Protein AF-A0A7S2IGH1-F1 (afdb_monomer)

Organism: NCBI:txid1333877

Radius of gyration: 16.11 Å; Cα contacts (8 Å, |Δi|>4): 132; chains: 1; bounding box: 48×32×42 Å

pLDDT: mean 89.03, std 9.28, range [40.59, 96.25]

Sequence (112 aa):
MESSFMEAFRYSLQVYPLREDTHFSGFDSDRAFLCWVYYETRDEQAVARAWNSVGVDLTLGEREVVDPDTSIVNEQSLIRNSAQACFLNVHQWEVVKQGHREKEYKDGPLWP

Mean predicted aligned error: 5.38 Å

Foldseek 3Di:
DPCPLCQVLVKAKEKAWADCPAPQHHPDPRTDIDMDIGHDPVSVVSVQVSQVVVVDRCVPDDDDDDDCPDPDPVVVCCVPDPGHYYHYDPDHDHDADPPGDDDDDCPDPPHD

Structure (mmCIF, N/CA/C/O backbone):
data_AF-A0A7S2IGH1-F1
#
_entry.id   AF-A0A7S2IGH1-F1
#
loop_
_atom_site.group_PDB
_atom_site.id
_atom_site.type_symbol
_atom_site.label_atom_id
_atom_site.label_alt_id
_atom_site.label_comp_id
_atom_site.label_asym_id
_atom_site.label_entity_id
_atom_site.label_seq_id
_atom_site.pdbx_PDB_ins_code
_atom_site.Cartn_x
_atom_site.Cartn_y
_atom_site.Cartn_z
_atom_site.occupancy
_atom_site.B_iso_or_equiv
_atom_site.auth_seq_id
_atom_site.auth_comp_id
_atom_site.auth_asym_id
_atom_site.auth_atom_id
_atom_site.pdbx_PDB_model_num
ATOM 1 N N . MET A 1 1 ? -26.108 -1.737 3.215 1.00 40.59 1 MET A N 1
ATOM 2 C CA . MET A 1 1 ? -24.955 -1.030 2.632 1.00 40.59 1 MET A CA 1
ATOM 3 C C . MET A 1 1 ? -23.762 -1.651 3.318 1.00 40.59 1 MET A C 1
ATOM 5 O O . MET A 1 1 ? -23.615 -1.435 4.513 1.00 40.59 1 MET A O 1
ATOM 9 N N . GLU A 1 2 ? -23.085 -2.591 2.656 1.00 41.72 2 GLU A N 1
ATOM 10 C CA . GLU A 1 2 ? -21.869 -3.181 3.220 1.00 41.72 2 GLU A CA 1
ATOM 11 C C . GLU A 1 2 ? -20.902 -2.026 3.469 1.00 41.72 2 GLU A C 1
ATOM 13 O O . GLU A 1 2 ? -20.563 -1.308 2.530 1.00 41.72 2 GLU A O 1
ATOM 18 N N . SER A 1 3 ? -20.542 -1.781 4.729 1.00 51.31 3 SER A N 1
ATOM 19 C CA . SER A 1 3 ? -19.393 -0.930 5.032 1.00 51.31 3 SER A CA 1
ATOM 20 C C . SER A 1 3 ? -18.224 -1.496 4.240 1.00 51.31 3 SER A C 1
ATOM 22 O O . SER A 1 3 ? -17.975 -2.705 4.344 1.00 51.31 3 SER A O 1
ATOM 24 N N . SER A 1 4 ? -17.556 -0.677 3.425 1.00 81.62 4 SER A N 1
ATOM 25 C CA . SER A 1 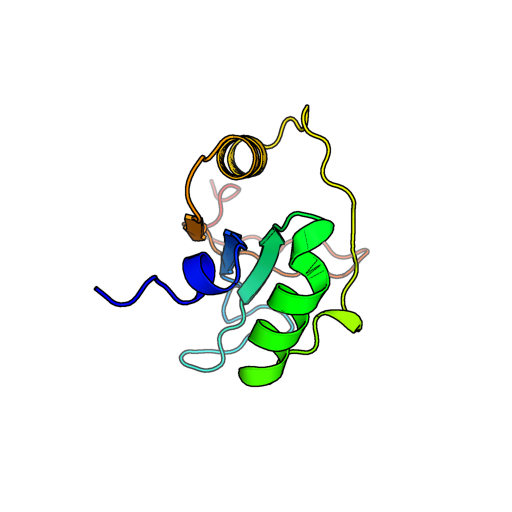4 ? -16.414 -1.157 2.643 1.00 81.62 4 SER A CA 1
ATOM 26 C C . SER A 1 4 ? -15.433 -1.862 3.593 1.00 81.62 4 SER A C 1
ATOM 28 O O . SER A 1 4 ? -15.304 -1.463 4.749 1.00 81.62 4 SER A O 1
ATOM 30 N N . PHE A 1 5 ? -14.792 -2.959 3.176 1.00 89.62 5 PHE A N 1
ATOM 31 C CA . PHE A 1 5 ? -13.924 -3.768 4.055 1.00 89.62 5 PHE A CA 1
ATOM 32 C C . PHE A 1 5 ? -12.941 -2.897 4.874 1.00 89.62 5 PHE A C 1
ATOM 34 O O . PHE A 1 5 ? -12.735 -3.125 6.063 1.00 89.62 5 PHE A O 1
ATOM 41 N N . MET A 1 6 ? -12.436 -1.813 4.277 1.00 92.50 6 MET A N 1
ATOM 42 C CA . MET A 1 6 ? -11.612 -0.802 4.947 1.00 92.50 6 MET A CA 1
ATOM 43 C C . MET A 1 6 ? -12.332 -0.032 6.064 1.00 92.50 6 MET A C 1
ATOM 45 O O . MET A 1 6 ? -11.747 0.182 7.120 1.00 92.50 6 MET A O 1
ATOM 49 N N . GLU A 1 7 ? -13.589 0.373 5.873 1.00 92.56 7 GLU A N 1
ATOM 50 C CA . GLU A 1 7 ? -14.404 1.022 6.911 1.00 92.56 7 GLU A CA 1
ATOM 51 C C . GLU A 1 7 ? -14.648 0.095 8.101 1.00 92.56 7 GLU A C 1
ATOM 53 O O . GLU A 1 7 ? -14.548 0.534 9.247 1.00 92.56 7 GLU A O 1
ATOM 58 N N . ALA A 1 8 ? -14.915 -1.189 7.841 1.00 92.44 8 ALA A N 1
ATOM 59 C CA . ALA A 1 8 ? -15.162 -2.176 8.891 1.00 92.44 8 ALA A CA 1
ATOM 60 C C . ALA A 1 8 ? -13.937 -2.377 9.800 1.00 92.44 8 ALA A C 1
ATOM 62 O O . ALA A 1 8 ? -14.083 -2.559 11.010 1.00 92.44 8 ALA A O 1
ATOM 63 N N . PHE A 1 9 ? -12.734 -2.311 9.223 1.00 94.62 9 PHE A N 1
ATOM 64 C CA . PHE A 1 9 ? -11.469 -2.516 9.935 1.00 94.62 9 PHE A CA 1
ATOM 65 C C . PHE A 1 9 ? -10.672 -1.229 10.187 1.00 94.62 9 PHE A C 1
ATOM 67 O O . PHE A 1 9 ? -9.584 -1.296 10.748 1.00 94.62 9 PHE A O 1
ATOM 74 N N . ARG A 1 10 ? -11.231 -0.066 9.832 1.00 94.56 10 ARG A N 1
ATOM 75 C CA . ARG A 1 10 ? -10.732 1.282 10.149 1.00 94.56 10 ARG A CA 1
ATOM 76 C C . ARG A 1 10 ? -9.285 1.540 9.723 1.00 94.56 10 ARG A C 1
ATOM 78 O O . ARG A 1 10 ? -8.493 2.093 10.481 1.00 94.56 10 ARG A O 1
ATOM 85 N N . TYR A 1 11 ? -8.965 1.191 8.483 1.00 94.88 11 TYR A N 1
ATOM 86 C CA . TYR A 1 11 ? -7.686 1.536 7.859 1.00 94.88 11 TYR A CA 1
ATOM 87 C C . TYR A 1 11 ? -7.898 2.222 6.512 1.00 94.88 11 TYR A C 1
ATOM 89 O O . TYR A 1 11 ? -8.977 2.132 5.934 1.00 94.88 11 TYR A O 1
ATOM 97 N N . SER A 1 12 ? -6.873 2.913 6.032 1.00 94.69 12 SER A N 1
ATOM 98 C CA . SER A 1 12 ? -6.805 3.521 4.704 1.00 94.69 12 SER A CA 1
ATOM 99 C C . SER A 1 12 ? -5.602 2.965 3.943 1.00 94.69 12 SER A C 1
ATOM 101 O O . SER A 1 12 ? -4.693 2.376 4.532 1.00 94.69 12 SER A O 1
ATOM 103 N N . LEU A 1 13 ? -5.600 3.128 2.624 1.00 93.81 13 LEU A N 1
ATOM 104 C CA . LEU A 1 13 ? -4.594 2.564 1.734 1.00 93.81 13 LEU A CA 1
ATOM 105 C C . LEU A 1 13 ? -3.986 3.613 0.819 1.00 93.81 13 LEU A C 1
ATOM 107 O O . LEU A 1 13 ? -4.698 4.427 0.232 1.00 93.81 13 LEU A O 1
ATOM 111 N N . GLN A 1 14 ? -2.681 3.492 0.602 1.00 93.00 14 GLN A N 1
ATOM 112 C CA . GLN A 1 14 ? -2.016 4.083 -0.548 1.00 93.00 14 GLN A CA 1
ATOM 113 C C . GLN A 1 14 ? -1.362 2.981 -1.373 1.00 93.00 14 GLN A C 1
ATOM 115 O O . GLN A 1 14 ? -0.560 2.201 -0.866 1.00 93.00 14 GLN A O 1
ATOM 120 N N . VAL A 1 15 ? -1.731 2.903 -2.647 1.00 93.69 15 VAL A N 1
ATOM 121 C CA . VAL A 1 15 ? -1.358 1.810 -3.544 1.00 93.69 15 VAL A CA 1
ATOM 122 C C . VAL A 1 15 ? -0.521 2.363 -4.685 1.00 93.69 15 VAL A C 1
ATOM 124 O O . VAL A 1 15 ? -0.934 3.280 -5.392 1.00 93.69 15 VAL A O 1
ATOM 127 N N . TYR A 1 16 ? 0.651 1.776 -4.880 1.00 93.69 16 TYR A N 1
ATOM 128 C CA . TYR A 1 16 ? 1.620 2.139 -5.900 1.00 93.69 16 TYR A CA 1
ATOM 129 C C . TYR A 1 16 ? 1.773 0.963 -6.864 1.00 93.69 16 TYR A C 1
ATOM 131 O O . TYR A 1 16 ? 2.434 -0.026 -6.529 1.00 93.69 16 TYR A O 1
ATOM 139 N N . PRO A 1 17 ? 1.156 1.030 -8.055 1.00 94.69 17 PRO A N 1
ATOM 140 C CA . PRO A 1 17 ? 1.330 -0.001 -9.063 1.00 94.69 17 PRO A CA 1
ATOM 141 C C . PRO A 1 17 ? 2.800 -0.107 -9.456 1.00 94.69 17 PRO A C 1
ATOM 143 O O . PRO A 1 17 ? 3.410 0.886 -9.857 1.00 94.69 17 PRO A O 1
ATOM 146 N N . LEU A 1 18 ? 3.374 -1.304 -9.378 1.00 95.62 18 LEU A N 1
ATOM 147 C CA . LEU A 1 18 ? 4.712 -1.531 -9.910 1.00 95.62 18 LEU A CA 1
ATOM 148 C C . LEU A 1 18 ? 4.624 -1.729 -11.421 1.00 95.62 18 LEU A C 1
ATOM 150 O O . LEU A 1 18 ? 3.581 -2.133 -11.945 1.00 95.62 18 LEU A O 1
ATOM 154 N N . ARG A 1 19 ? 5.691 -1.406 -12.148 1.00 93.44 19 ARG A N 1
ATOM 155 C CA . ARG A 1 19 ? 5.791 -1.790 -13.560 1.00 93.44 19 ARG A CA 1
ATOM 156 C C . ARG A 1 19 ? 5.836 -3.314 -13.675 1.00 93.44 19 ARG A C 1
ATOM 158 O O . ARG A 1 19 ? 6.331 -3.989 -12.779 1.00 93.44 19 ARG A O 1
ATOM 165 N N . GLU A 1 20 ? 5.329 -3.870 -14.764 1.00 94.19 20 GLU A N 1
ATOM 166 C CA . GLU A 1 20 ? 5.332 -5.328 -14.984 1.00 94.19 20 GLU A CA 1
ATOM 167 C C . GLU A 1 20 ? 6.751 -5.887 -15.172 1.00 94.19 20 GLU A C 1
ATOM 169 O O . GLU A 1 20 ? 7.040 -7.020 -14.808 1.00 94.19 20 GLU A O 1
ATOM 174 N N . ASP A 1 21 ? 7.663 -5.062 -15.693 1.00 91.19 21 ASP A N 1
ATOM 175 C CA . ASP A 1 21 ? 9.053 -5.406 -16.006 1.00 91.19 21 ASP A CA 1
ATOM 176 C C . 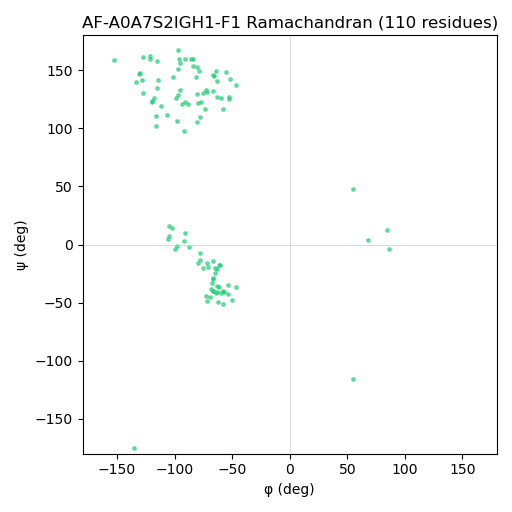ASP A 1 21 ? 10.043 -5.138 -14.855 1.00 91.19 21 ASP A C 1
ATOM 178 O O . ASP A 1 21 ? 11.266 -5.192 -15.051 1.00 91.19 21 ASP A O 1
ATOM 182 N N . THR A 1 22 ? 9.542 -4.831 -13.654 1.00 92.12 22 THR A N 1
ATOM 183 C CA . THR A 1 22 ? 10.378 -4.577 -12.476 1.00 92.12 22 THR A CA 1
ATOM 184 C C . THR A 1 22 ? 10.533 -5.802 -11.581 1.00 92.12 22 THR A C 1
ATOM 186 O O . THR A 1 22 ? 9.847 -6.813 -11.714 1.00 92.12 22 THR A O 1
ATOM 189 N N . HIS A 1 23 ? 11.479 -5.731 -10.648 1.00 88.56 23 HIS A N 1
ATOM 190 C CA . HIS A 1 23 ? 11.710 -6.816 -9.705 1.00 88.56 23 HIS A CA 1
ATOM 191 C C . HIS A 1 23 ? 10.476 -7.040 -8.816 1.00 88.56 23 HIS A C 1
ATOM 193 O O . HIS A 1 23 ? 9.854 -6.076 -8.380 1.00 88.56 23 HIS A O 1
ATOM 199 N N . PHE A 1 24 ? 10.157 -8.307 -8.532 1.00 88.94 24 PHE A N 1
ATOM 200 C CA . PHE A 1 24 ? 8.975 -8.741 -7.766 1.00 88.94 24 PHE A CA 1
ATOM 201 C C . PHE A 1 24 ? 7.616 -8.516 -8.440 1.00 88.94 24 PHE A C 1
ATOM 203 O O . PHE A 1 24 ? 6.599 -8.814 -7.825 1.00 88.94 24 PHE A O 1
ATOM 210 N N . SER A 1 25 ? 7.595 -8.035 -9.682 1.00 94.94 25 SER A N 1
ATOM 211 C CA . SER A 1 25 ? 6.384 -7.855 -10.479 1.00 94.94 25 SER A CA 1
ATOM 212 C C . SER A 1 25 ? 6.411 -8.776 -11.700 1.00 94.94 25 SER A C 1
ATOM 214 O O . SER A 1 25 ? 7.478 -9.234 -12.118 1.00 94.94 25 SER A O 1
ATOM 216 N N . GLY A 1 26 ? 5.237 -9.065 -12.249 1.00 94.56 26 GLY A N 1
ATOM 217 C CA . GLY A 1 26 ? 5.054 -9.810 -13.487 1.00 94.56 26 GLY A CA 1
ATOM 218 C C . GLY A 1 26 ? 4.021 -9.151 -14.396 1.00 94.56 26 GLY A C 1
ATOM 219 O O . GLY A 1 26 ? 3.520 -8.062 -14.113 1.00 94.56 26 GLY A O 1
ATOM 220 N N . PHE A 1 27 ? 3.719 -9.820 -15.504 1.00 94.06 27 PHE A N 1
ATOM 221 C CA . PHE A 1 27 ? 2.730 -9.364 -16.478 1.00 94.06 27 PHE A CA 1
ATOM 222 C C . PHE A 1 27 ? 1.313 -9.764 -16.063 1.00 94.06 27 PHE A C 1
ATOM 224 O O . PHE A 1 27 ? 1.119 -10.772 -15.379 1.00 94.06 27 PHE A O 1
ATOM 231 N N . ASP A 1 28 ? 0.323 -8.994 -16.514 1.00 91.94 28 ASP A N 1
ATOM 232 C CA . ASP A 1 28 ? -1.097 -9.298 -16.338 1.00 91.94 28 ASP A CA 1
ATOM 233 C C . ASP A 1 28 ? -1.474 -9.516 -14.856 1.00 91.94 28 ASP A C 1
ATOM 235 O O . ASP A 1 28 ? -1.394 -8.597 -14.037 1.00 91.94 28 ASP A O 1
ATOM 239 N N . SER A 1 29 ? -1.899 -10.731 -14.492 1.00 92.12 29 SER A N 1
ATOM 240 C CA . SER A 1 29 ? -2.328 -11.087 -13.135 1.00 92.12 29 SER A CA 1
ATOM 241 C C . SER A 1 29 ? -1.189 -11.172 -12.124 1.00 92.12 29 SER A C 1
ATOM 243 O O . SER A 1 29 ? -1.457 -11.163 -10.925 1.00 92.12 29 SER A O 1
ATOM 245 N N . ASP A 1 30 ? 0.058 -11.245 -12.590 1.00 93.69 30 ASP A N 1
ATOM 246 C CA . ASP A 1 30 ? 1.242 -11.363 -11.732 1.00 93.69 30 ASP A CA 1
ATOM 247 C C . ASP A 1 30 ? 1.838 -9.994 -11.380 1.00 93.69 30 ASP A C 1
ATOM 249 O O . ASP A 1 30 ? 2.873 -9.893 -10.715 1.00 93.69 30 ASP A O 1
ATOM 253 N N . ARG A 1 31 ? 1.194 -8.913 -11.828 1.00 94.88 31 ARG A N 1
ATOM 254 C CA . ARG A 1 31 ? 1.624 -7.553 -11.543 1.00 94.88 31 ARG A CA 1
ATOM 255 C C . ARG A 1 31 ? 1.554 -7.256 -10.049 1.00 94.88 31 ARG A C 1
ATOM 257 O O . ARG A 1 31 ? 0.507 -7.384 -9.415 1.00 94.88 31 ARG A O 1
ATOM 264 N N . ALA A 1 32 ? 2.667 -6.779 -9.504 1.00 94.62 32 ALA A N 1
ATOM 265 C CA . ALA A 1 32 ? 2.768 -6.439 -8.096 1.00 94.62 32 ALA A CA 1
ATOM 266 C C . ALA A 1 32 ? 2.405 -4.975 -7.809 1.00 94.62 32 ALA A C 1
ATOM 268 O O . ALA A 1 32 ? 2.456 -4.088 -8.667 1.00 94.62 32 ALA A O 1
ATOM 269 N N . PHE A 1 33 ? 2.064 -4.727 -6.548 1.00 93.94 33 PHE A N 1
ATOM 270 C CA . PHE A 1 33 ? 1.725 -3.416 -6.012 1.00 93.94 33 PHE A CA 1
ATOM 271 C C . PHE A 1 33 ? 2.474 -3.218 -4.698 1.00 93.94 33 PHE A C 1
ATOM 273 O O . PHE A 1 33 ? 2.555 -4.138 -3.884 1.00 93.94 33 PHE A O 1
ATOM 280 N N . LEU A 1 34 ? 2.990 -2.012 -4.476 1.00 92.62 34 LEU A N 1
ATOM 281 C CA . LEU A 1 34 ? 3.442 -1.588 -3.157 1.00 92.62 34 LEU A CA 1
ATOM 282 C C . LEU A 1 34 ? 2.264 -0.916 -2.443 1.00 92.62 34 LEU A C 1
ATOM 284 O O . LEU A 1 34 ? 1.696 0.051 -2.951 1.00 92.62 34 LEU A O 1
ATOM 288 N N . CYS A 1 35 ? 1.895 -1.432 -1.275 1.00 91.88 35 CYS A N 1
ATOM 289 C CA . CYS A 1 35 ? 0.747 -0.958 -0.508 1.00 91.88 35 CYS A CA 1
ATOM 290 C C . CYS A 1 35 ? 1.197 -0.449 0.859 1.00 91.88 35 CYS A C 1
ATOM 292 O O . CYS A 1 35 ? 1.767 -1.205 1.642 1.00 91.88 35 CYS A O 1
ATOM 294 N N . TRP A 1 36 ? 0.867 0.802 1.160 1.00 92.56 36 TRP A N 1
ATOM 295 C CA . TRP A 1 36 ? 0.977 1.373 2.497 1.00 92.56 36 TRP A CA 1
ATOM 296 C C . TRP A 1 36 ? -0.378 1.306 3.191 1.00 92.56 36 TRP A C 1
ATOM 298 O O . TRP A 1 36 ? -1.393 1.728 2.628 1.00 92.56 36 TRP A O 1
ATOM 308 N N . VAL A 1 37 ? -0.389 0.760 4.407 1.00 94.50 37 VAL A N 1
ATOM 309 C CA . VAL A 1 37 ? -1.593 0.591 5.226 1.00 94.50 37 VAL A CA 1
ATOM 310 C C . VAL A 1 37 ? -1.551 1.606 6.359 1.00 94.50 37 VAL A C 1
ATOM 312 O O . VAL A 1 37 ? -0.737 1.490 7.269 1.00 94.50 37 VAL A O 1
ATOM 315 N N . TYR A 1 38 ? -2.449 2.585 6.312 1.00 94.19 38 TYR A N 1
ATOM 316 C CA . TYR A 1 38 ? -2.538 3.654 7.303 1.00 94.19 38 TYR A CA 1
ATOM 317 C C . TYR A 1 38 ? -3.637 3.331 8.310 1.00 94.19 38 TYR A C 1
ATOM 319 O O . TYR A 1 38 ? -4.782 3.080 7.927 1.00 94.19 38 TYR A O 1
ATOM 327 N N . TYR A 1 39 ? -3.304 3.337 9.596 1.00 94.31 39 TYR A N 1
ATOM 328 C CA . TYR A 1 39 ? -4.243 3.043 10.673 1.00 94.31 39 TYR A CA 1
ATOM 329 C C . TYR A 1 39 ? -3.839 3.738 11.974 1.00 94.31 39 TYR A C 1
ATOM 331 O O . TYR A 1 39 ? -2.681 4.089 12.184 1.00 94.31 39 TYR A O 1
ATOM 339 N N . GLU A 1 40 ? -4.806 3.901 12.870 1.00 93.38 40 GLU A N 1
ATOM 340 C CA . GLU A 1 40 ? -4.574 4.387 14.229 1.00 93.38 40 GLU A CA 1
ATOM 341 C C . GLU A 1 40 ? -4.100 3.245 15.133 1.00 93.38 40 GLU A C 1
ATOM 343 O O . GLU A 1 40 ? -4.617 2.129 15.048 1.00 93.38 40 GLU A O 1
ATOM 348 N N . THR A 1 41 ? -3.196 3.515 16.079 1.00 93.44 41 THR A N 1
ATOM 349 C CA . THR A 1 41 ? -2.640 2.482 16.982 1.00 93.44 41 THR A CA 1
ATOM 350 C C . THR A 1 41 ? -3.723 1.683 17.716 1.00 93.44 41 THR A C 1
ATOM 352 O O . THR A 1 41 ? -3.592 0.479 17.917 1.00 93.44 41 THR A O 1
ATOM 355 N N . ARG A 1 42 ? -4.841 2.323 18.084 1.00 95.50 42 ARG A N 1
ATOM 356 C CA . ARG A 1 42 ? -5.967 1.649 18.760 1.00 95.50 42 ARG 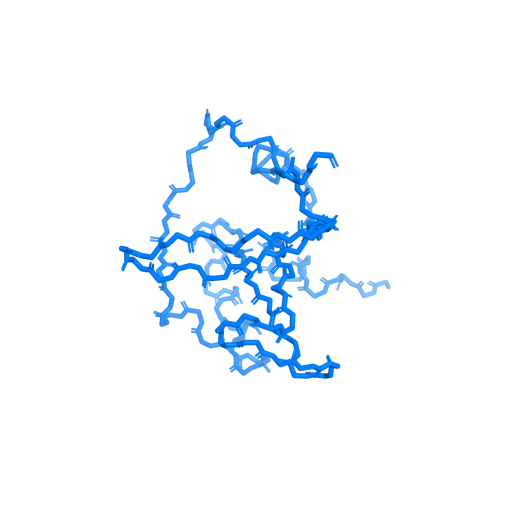A CA 1
ATOM 357 C C . ARG A 1 42 ? -6.661 0.585 17.897 1.00 95.50 42 ARG A C 1
ATOM 359 O O . ARG A 1 42 ? -7.316 -0.296 18.444 1.00 95.50 42 ARG A O 1
ATOM 366 N N . ASP A 1 43 ? -6.558 0.701 16.575 1.00 95.81 43 ASP A N 1
ATOM 367 C CA . ASP A 1 43 ? -7.233 -0.154 15.598 1.00 95.81 43 ASP A CA 1
ATOM 368 C C . ASP A 1 43 ? -6.277 -1.249 15.048 1.00 95.81 43 ASP A C 1
ATOM 370 O O . ASP A 1 43 ? -6.718 -2.164 14.353 1.00 95.81 43 ASP A O 1
ATOM 374 N N . GLU A 1 44 ? -4.989 -1.246 15.431 1.00 95.00 44 GLU A N 1
ATOM 375 C CA . GLU A 1 44 ? -3.929 -2.136 14.912 1.00 95.00 44 GLU A CA 1
ATOM 376 C C . GLU A 1 44 ? -4.307 -3.628 14.918 1.00 95.00 44 GLU A C 1
ATOM 378 O O . GLU A 1 44 ? -4.156 -4.321 13.912 1.00 95.00 44 GLU A O 1
ATOM 383 N N . GLN A 1 45 ? -4.847 -4.146 16.025 1.00 95.19 45 GLN A N 1
ATOM 384 C CA . GLN A 1 45 ? -5.230 -5.562 16.109 1.00 95.19 45 GLN A CA 1
ATOM 385 C C . GLN A 1 45 ? -6.396 -5.928 15.179 1.00 95.19 45 GLN A C 1
ATOM 387 O O . GLN A 1 45 ? -6.529 -7.086 14.774 1.00 95.19 45 GLN A O 1
ATOM 392 N N . ALA A 1 46 ? -7.297 -4.987 14.889 1.00 95.75 46 ALA A N 1
ATOM 393 C CA . ALA A 1 46 ? -8.385 -5.214 13.942 1.00 95.75 46 ALA A CA 1
ATOM 394 C C . ALA A 1 46 ? -7.834 -5.253 12.512 1.00 95.75 46 ALA A C 1
ATOM 396 O O . ALA A 1 46 ? -8.138 -6.187 11.771 1.00 95.75 46 ALA A O 1
ATOM 397 N N . VAL A 1 47 ? -6.947 -4.314 12.179 1.00 96.25 47 VAL A N 1
ATOM 398 C CA . VAL A 1 47 ? -6.279 -4.231 10.875 1.00 96.25 47 VAL A CA 1
ATOM 399 C C . VAL A 1 47 ? -5.422 -5.467 10.611 1.00 96.25 47 VAL A C 1
ATOM 401 O O . VAL A 1 47 ? -5.591 -6.114 9.581 1.00 96.25 47 VAL A O 1
ATOM 404 N N . ALA A 1 48 ? -4.574 -5.877 11.556 1.00 95.31 48 ALA A N 1
ATOM 405 C CA . ALA A 1 48 ? -3.737 -7.068 11.400 1.00 95.31 48 ALA A CA 1
ATOM 406 C C . ALA A 1 48 ? -4.570 -8.334 11.125 1.00 95.31 48 ALA A C 1
ATOM 408 O O . ALA A 1 48 ? -4.219 -9.135 10.261 1.00 95.31 48 ALA A O 1
ATOM 409 N N . ARG A 1 49 ? -5.714 -8.495 11.807 1.00 95.00 49 ARG A N 1
ATOM 410 C CA . ARG A 1 49 ? -6.644 -9.610 11.556 1.00 95.00 49 ARG A CA 1
ATOM 411 C C . ARG A 1 49 ? -7.306 -9.527 10.182 1.00 95.00 49 ARG A C 1
ATOM 413 O O . ARG A 1 49 ? -7.444 -10.559 9.529 1.00 95.00 49 ARG A O 1
ATOM 420 N N . ALA A 1 50 ? -7.691 -8.329 9.745 1.00 94.62 50 ALA A N 1
ATOM 421 C CA . ALA A 1 50 ? -8.275 -8.106 8.426 1.00 94.62 50 ALA A CA 1
ATOM 422 C C . ALA A 1 50 ? -7.325 -8.576 7.319 1.00 94.62 50 ALA A C 1
ATOM 424 O O . ALA A 1 50 ? -7.695 -9.392 6.478 1.00 94.62 50 ALA A O 1
ATOM 425 N N . TRP A 1 51 ? -6.070 -8.137 7.368 1.00 95.12 51 TRP A N 1
ATOM 426 C CA . TRP A 1 51 ? -5.068 -8.511 6.372 1.00 95.12 51 TRP A CA 1
ATOM 427 C C . TRP A 1 51 ? -4.681 -9.988 6.443 1.00 95.12 51 TRP A C 1
ATOM 429 O O . TRP A 1 51 ? -4.579 -10.647 5.409 1.00 95.12 51 TRP A O 1
ATOM 439 N N . ASN A 1 52 ? -4.580 -10.553 7.649 1.00 95.88 52 ASN A N 1
ATOM 440 C CA . ASN A 1 52 ? -4.316 -11.981 7.800 1.00 95.88 52 ASN A CA 1
ATOM 441 C C . ASN A 1 52 ? -5.437 -12.834 7.175 1.00 95.88 52 ASN A C 1
ATOM 443 O O . ASN A 1 52 ? -5.155 -13.841 6.531 1.00 95.88 52 ASN A O 1
ATOM 447 N N . SER A 1 53 ? -6.699 -12.388 7.269 1.00 94.94 53 SER A N 1
ATOM 448 C CA . SER A 1 53 ? -7.843 -13.083 6.656 1.00 94.94 53 SER A CA 1
ATOM 449 C C . SER A 1 53 ? -7.810 -13.121 5.124 1.00 94.94 53 SER A C 1
ATOM 451 O O . SER A 1 53 ? -8.434 -13.995 4.527 1.00 94.94 53 SER A O 1
ATOM 453 N N . VAL A 1 54 ? -7.049 -12.218 4.494 1.00 92.62 54 VAL A N 1
ATOM 454 C CA . VAL A 1 54 ? -6.776 -12.221 3.047 1.00 92.62 54 VAL A CA 1
ATOM 455 C C . VAL A 1 54 ? -5.377 -12.760 2.716 1.00 92.62 54 VAL A C 1
ATOM 457 O O . VAL A 1 54 ? -4.904 -12.611 1.594 1.00 92.62 54 VAL A O 1
ATOM 460 N N . GLY A 1 55 ? -4.717 -13.412 3.679 1.00 94.50 55 GLY A N 1
ATOM 461 C CA . GLY A 1 55 ? -3.440 -14.102 3.485 1.00 94.50 55 GLY A CA 1
ATOM 462 C C . GLY A 1 55 ? -2.194 -13.223 3.600 1.00 94.50 55 GLY A C 1
ATOM 463 O O . GLY A 1 55 ? -1.111 -13.674 3.234 1.00 94.50 55 GLY A O 1
ATOM 464 N N . VAL A 1 56 ? -2.314 -11.993 4.109 1.00 93.31 56 VAL A N 1
ATOM 465 C CA . VAL A 1 56 ? -1.189 -11.061 4.270 1.00 93.31 56 VAL A CA 1
ATOM 466 C C . VAL A 1 56 ? -0.893 -10.839 5.749 1.00 93.31 56 VAL A C 1
ATOM 468 O O . VAL A 1 56 ? -1.721 -10.324 6.499 1.00 93.31 56 VAL A O 1
ATOM 471 N N . ASP A 1 57 ? 0.316 -11.187 6.178 1.00 94.44 57 ASP A N 1
ATOM 472 C CA . ASP A 1 57 ? 0.775 -10.918 7.538 1.00 94.44 57 ASP A CA 1
ATOM 473 C C . ASP A 1 57 ? 1.502 -9.570 7.609 1.00 94.44 57 ASP A C 1
ATOM 475 O O . ASP A 1 57 ? 2.697 -9.469 7.324 1.00 94.44 57 ASP A O 1
ATOM 479 N N . LEU A 1 58 ? 0.779 -8.525 8.028 1.00 92.56 58 LEU A N 1
ATOM 480 C CA . LEU A 1 58 ? 1.359 -7.194 8.235 1.00 92.56 58 LEU A CA 1
ATOM 481 C C . LEU A 1 58 ? 2.450 -7.174 9.306 1.00 92.56 58 LEU A C 1
ATOM 483 O O . LEU A 1 58 ? 3.232 -6.227 9.359 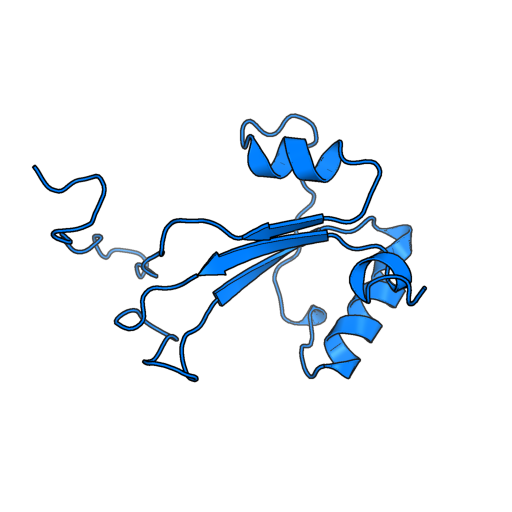1.00 92.56 58 LEU A O 1
ATOM 487 N N . THR A 1 59 ? 2.531 -8.191 10.168 1.00 88.94 59 THR A N 1
ATOM 488 C CA . THR A 1 59 ? 3.528 -8.187 11.235 1.00 88.94 59 THR A CA 1
ATOM 489 C C . THR A 1 59 ? 4.953 -8.393 10.748 1.00 88.94 59 THR A C 1
ATOM 491 O O . THR A 1 59 ? 5.879 -7.981 11.450 1.00 88.94 59 THR A O 1
ATOM 494 N N . LEU A 1 60 ? 5.100 -8.938 9.538 1.00 89.94 60 LEU A N 1
ATOM 495 C CA . LEU A 1 60 ? 6.365 -9.119 8.832 1.00 89.94 60 LEU A CA 1
ATOM 496 C C . LEU A 1 60 ? 6.870 -7.833 8.161 1.00 89.94 60 LEU A C 1
ATOM 498 O O . LEU A 1 60 ? 8.033 -7.776 7.768 1.00 89.94 60 LEU A O 1
ATOM 502 N N . GLY A 1 61 ? 6.004 -6.828 8.002 1.00 85.50 61 GLY A N 1
ATOM 503 C CA . GLY A 1 61 ? 6.341 -5.545 7.395 1.00 85.50 61 GLY A CA 1
ATOM 504 C C . GLY A 1 61 ? 6.976 -4.558 8.375 1.00 85.50 61 GLY A C 1
ATOM 505 O O . GLY A 1 61 ? 6.818 -4.657 9.599 1.00 85.50 61 GLY A O 1
ATOM 506 N N . GLU A 1 62 ? 7.669 -3.568 7.814 1.00 87.69 62 GLU A N 1
ATOM 507 C CA . GLU A 1 62 ? 8.112 -2.392 8.559 1.00 87.69 62 GLU A CA 1
ATOM 508 C C . GLU A 1 62 ? 6.904 -1.560 9.001 1.00 87.69 62 GLU A C 1
ATOM 510 O O . GLU A 1 62 ? 5.878 -1.496 8.322 1.00 87.69 62 GLU A O 1
ATOM 515 N N . ARG A 1 63 ? 7.020 -0.944 10.178 1.00 90.31 63 ARG A N 1
ATOM 516 C CA . ARG A 1 63 ? 6.003 -0.059 10.743 1.00 90.31 63 ARG A CA 1
ATOM 517 C C . ARG A 1 63 ? 6.671 1.244 11.123 1.00 90.31 63 ARG A C 1
ATOM 519 O O . ARG A 1 63 ? 7.664 1.231 11.852 1.00 90.31 63 ARG A O 1
ATOM 526 N N . GLU A 1 64 ? 6.089 2.347 10.689 1.00 91.62 64 GLU A N 1
ATOM 527 C CA . GLU A 1 64 ? 6.573 3.680 11.010 1.00 91.62 64 GLU A CA 1
ATOM 528 C C . GLU A 1 64 ? 5.436 4.572 11.498 1.00 91.62 64 GLU A C 1
ATOM 530 O O . GLU A 1 64 ? 4.279 4.424 11.101 1.00 91.62 64 GLU A O 1
ATOM 535 N N . VAL A 1 65 ? 5.773 5.481 12.412 1.00 91.50 65 VAL A N 1
ATOM 536 C CA . VAL A 1 65 ? 4.848 6.531 12.830 1.00 91.50 65 VAL A CA 1
ATOM 537 C C . VAL A 1 65 ? 4.891 7.611 11.766 1.00 91.50 65 VAL A C 1
ATOM 539 O O . VAL A 1 65 ? 5.948 8.177 11.496 1.00 91.50 65 VAL A O 1
ATOM 542 N N . VAL A 1 66 ? 3.733 7.893 11.188 1.00 89.12 66 VAL A N 1
ATOM 543 C CA . VAL A 1 66 ? 3.584 8.927 10.172 1.00 89.12 66 VAL A CA 1
ATOM 544 C C . VAL A 1 6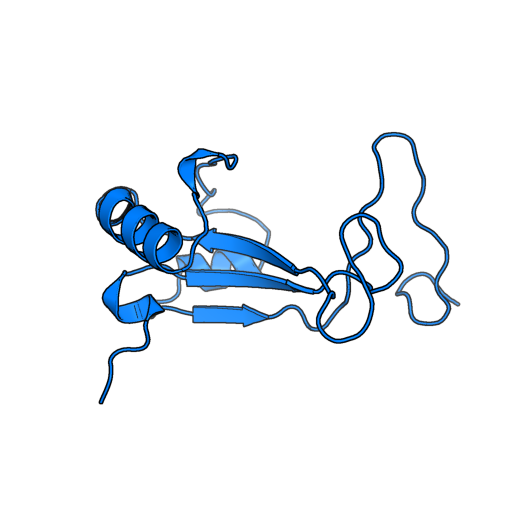6 ? 3.676 10.307 10.820 1.00 89.12 66 VAL A C 1
ATOM 546 O O . VAL A 1 66 ? 3.028 10.558 11.838 1.00 89.12 66 VAL A O 1
ATOM 549 N N . ASP A 1 67 ? 4.461 11.204 10.223 1.00 90.31 67 ASP A N 1
ATOM 550 C CA . ASP A 1 67 ? 4.554 12.602 10.644 1.00 90.31 67 ASP A CA 1
ATOM 551 C C . ASP A 1 67 ? 3.282 13.369 10.222 1.00 90.31 67 ASP A C 1
ATOM 553 O O . ASP A 1 67 ? 3.029 13.518 9.022 1.00 90.31 67 ASP A O 1
ATOM 557 N N . PRO A 1 68 ? 2.473 13.900 11.161 1.00 85.81 68 PRO A N 1
ATOM 558 C CA . PRO A 1 68 ? 1.291 14.697 10.832 1.00 85.81 68 PRO A CA 1
ATOM 559 C C . PRO A 1 68 ? 1.595 15.973 10.040 1.00 85.81 68 PRO A C 1
ATOM 561 O O . PRO A 1 68 ? 0.682 16.525 9.425 1.00 85.81 68 PRO A O 1
ATOM 564 N N . ASP A 1 69 ? 2.849 16.433 10.036 1.00 90.56 69 ASP A N 1
ATOM 565 C CA . ASP A 1 69 ? 3.339 17.594 9.291 1.00 90.56 69 ASP A CA 1
ATOM 566 C C . ASP A 1 69 ? 4.167 17.195 8.051 1.00 90.56 69 ASP A C 1
ATOM 568 O O . ASP A 1 69 ? 4.829 18.035 7.435 1.00 90.56 69 ASP A O 1
ATOM 572 N N . THR A 1 70 ? 4.075 15.927 7.624 1.00 90.81 70 THR A N 1
ATOM 573 C CA . THR A 1 70 ? 4.678 15.410 6.386 1.00 90.81 70 THR A CA 1
ATOM 574 C C . THR A 1 70 ? 4.412 16.327 5.189 1.00 90.81 70 THR A C 1
ATOM 576 O O . THR A 1 70 ? 3.299 16.813 4.970 1.00 90.81 70 THR A O 1
ATOM 579 N N . SER A 1 71 ? 5.436 16.557 4.366 1.00 88.81 71 SER A N 1
ATOM 580 C CA . SER A 1 71 ? 5.301 17.351 3.132 1.00 88.81 71 SER A CA 1
ATOM 581 C C . SER A 1 71 ? 4.643 16.573 1.983 1.00 88.81 71 SER A C 1
ATOM 583 O O . SER A 1 71 ? 4.332 17.145 0.935 1.00 88.81 71 SER A O 1
ATOM 585 N N . ILE A 1 72 ? 4.406 15.270 2.168 1.00 87.25 7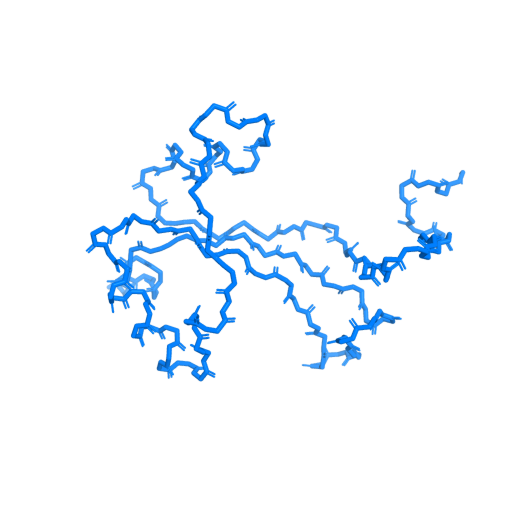2 ILE A N 1
ATOM 586 C CA . ILE A 1 72 ? 3.811 14.393 1.164 1.00 87.25 72 ILE A CA 1
ATOM 587 C C . ILE A 1 72 ? 2.296 14.630 1.125 1.00 87.25 72 ILE A C 1
ATOM 589 O O . ILE A 1 72 ? 1.551 14.250 2.025 1.00 87.25 72 ILE A O 1
ATOM 593 N N . VAL A 1 73 ? 1.818 15.240 0.037 1.00 87.06 73 VAL A N 1
ATOM 594 C CA . VAL A 1 73 ? 0.414 15.671 -0.124 1.00 87.06 73 VAL A CA 1
ATOM 595 C C . VAL A 1 73 ? -0.589 14.521 0.013 1.00 87.06 73 VAL A C 1
ATOM 597 O O . VAL A 1 73 ? -1.649 14.695 0.618 1.00 87.06 73 VAL A O 1
ATOM 600 N N . ASN A 1 74 ? -0.270 13.345 -0.531 1.00 84.88 74 ASN A N 1
ATOM 601 C CA . ASN A 1 74 ? -1.159 12.182 -0.457 1.00 84.88 74 ASN A CA 1
ATOM 602 C C . ASN A 1 74 ? -1.314 11.683 0.982 1.00 84.88 74 ASN A C 1
ATOM 604 O O . ASN A 1 74 ? -2.420 11.355 1.402 1.00 84.88 74 ASN A O 1
ATOM 608 N N . GLU A 1 75 ? -0.222 11.690 1.740 1.00 87.25 75 GLU A N 1
ATOM 609 C CA . GLU A 1 75 ? -0.203 11.258 3.131 1.00 87.25 75 GLU A CA 1
ATOM 610 C C . GLU A 1 75 ? -0.973 12.243 4.015 1.00 87.25 75 GLU A C 1
ATOM 612 O O . GLU A 1 75 ? -1.876 11.836 4.741 1.00 87.25 75 GLU A O 1
ATOM 617 N N . GLN A 1 76 ? -0.755 13.553 3.839 1.00 90.81 76 GLN A N 1
ATOM 618 C CA . GLN A 1 76 ? -1.581 14.596 4.467 1.00 90.81 76 GLN A CA 1
ATOM 619 C C . GLN A 1 76 ? -3.071 14.418 4.172 1.00 90.81 76 GLN A C 1
ATOM 621 O O . GLN A 1 76 ? -3.919 14.575 5.052 1.00 90.81 76 GLN A O 1
ATOM 626 N N . SER A 1 77 ? -3.394 14.090 2.921 1.00 89.25 77 SER A N 1
ATOM 627 C CA . SER A 1 77 ? -4.772 13.880 2.491 1.00 89.25 77 SER A CA 1
ATOM 628 C C . SER A 1 77 ? -5.387 12.640 3.142 1.00 89.25 77 SER A C 1
ATOM 630 O O . SER A 1 77 ? -6.576 12.674 3.432 1.00 89.25 77 SER A O 1
ATOM 632 N N . LEU A 1 78 ? -4.608 11.584 3.414 1.00 88.50 78 LEU A N 1
ATOM 633 C CA . LEU A 1 78 ? -5.062 10.400 4.155 1.00 88.50 78 LEU A CA 1
ATOM 634 C C . LEU A 1 78 ? -5.253 10.695 5.644 1.00 88.50 78 LEU A C 1
ATOM 636 O O . LEU A 1 78 ? -6.314 10.389 6.179 1.00 88.50 78 LEU A O 1
ATOM 640 N N . ILE A 1 79 ? -4.268 11.325 6.291 1.00 88.50 79 ILE A N 1
ATOM 641 C CA . ILE A 1 79 ? -4.299 11.653 7.728 1.00 88.50 79 ILE A CA 1
ATOM 642 C C . ILE A 1 79 ? -5.492 12.552 8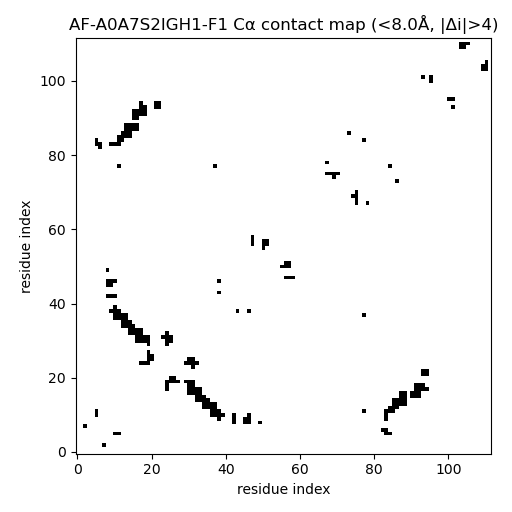.063 1.00 88.50 79 ILE A C 1
ATOM 644 O O . ILE A 1 79 ? -6.149 12.380 9.086 1.00 88.50 79 ILE A O 1
ATOM 648 N N . ARG A 1 80 ? -5.776 13.537 7.203 1.00 88.44 80 ARG A N 1
ATOM 649 C CA . ARG A 1 80 ? -6.849 14.518 7.425 1.00 88.44 80 ARG A CA 1
ATOM 650 C C . ARG A 1 80 ? -8.209 14.049 6.909 1.00 88.44 80 ARG A C 1
ATOM 652 O O . ARG A 1 80 ? -9.188 14.782 7.064 1.00 88.44 80 ARG A O 1
ATOM 659 N N . ASN A 1 81 ? -8.291 12.873 6.285 1.00 88.69 81 ASN A N 1
ATOM 660 C CA . ASN A 1 81 ? -9.559 12.342 5.805 1.00 88.69 81 ASN A CA 1
ATOM 661 C C . ASN A 1 81 ? -10.388 11.813 6.977 1.00 88.69 81 ASN A C 1
ATOM 663 O O . ASN A 1 81 ? -9.913 11.025 7.789 1.00 88.69 81 ASN A O 1
ATOM 667 N N . SER A 1 82 ? -11.651 12.225 7.055 1.00 86.56 82 SER A N 1
ATOM 668 C CA . SER A 1 82 ? -12.584 11.718 8.063 1.00 86.56 82 SER A CA 1
ATOM 669 C C . SER A 1 82 ? -13.138 10.330 7.731 1.00 86.56 82 SER A C 1
ATOM 671 O O . SER A 1 82 ? -13.748 9.702 8.597 1.00 86.56 82 SER A O 1
ATOM 673 N N . ALA A 1 83 ? -12.949 9.862 6.495 1.00 90.44 83 ALA A N 1
ATOM 674 C CA . ALA A 1 83 ? -13.386 8.562 6.012 1.00 90.44 83 ALA A CA 1
ATOM 675 C C . ALA A 1 83 ? -12.208 7.728 5.497 1.00 90.44 83 ALA A C 1
ATOM 677 O O . ALA A 1 83 ? -11.159 8.253 5.114 1.00 90.44 83 ALA A O 1
ATOM 678 N N . GLN A 1 84 ? -12.416 6.413 5.437 1.00 92.50 84 GLN A N 1
ATOM 679 C CA . GLN A 1 84 ? -11.393 5.500 4.950 1.00 92.50 84 GLN A CA 1
ATOM 680 C C . GLN A 1 84 ? -11.255 5.661 3.443 1.00 92.50 84 GLN A C 1
ATOM 682 O O . GLN A 1 84 ? -12.248 5.662 2.714 1.00 92.50 84 GLN A O 1
ATOM 687 N N . ALA A 1 85 ? -10.021 5.796 2.975 1.00 92.31 85 ALA A N 1
ATOM 688 C CA . ALA A 1 85 ? -9.738 6.072 1.576 1.00 92.31 85 ALA A CA 1
ATOM 689 C C . ALA A 1 85 ? -8.700 5.101 1.023 1.00 92.31 85 ALA A C 1
ATOM 691 O O . ALA A 1 85 ? -7.796 4.664 1.729 1.00 92.31 85 ALA A O 1
ATOM 692 N N . CYS A 1 86 ? -8.837 4.787 -0.263 1.00 92.88 86 CYS A N 1
ATOM 693 C CA . CYS A 1 86 ? -7.834 4.068 -1.033 1.00 92.88 86 CYS A CA 1
ATOM 694 C C . CYS A 1 86 ? -7.331 4.995 -2.138 1.00 92.88 86 CYS A C 1
ATOM 696 O O . CYS A 1 86 ? -8.078 5.337 -3.057 1.00 92.88 86 CYS A O 1
ATOM 698 N N . PHE A 1 87 ? -6.080 5.431 -2.030 1.00 92.19 87 PHE A N 1
ATOM 699 C CA . PHE A 1 87 ? -5.424 6.260 -3.032 1.00 92.19 87 PHE A CA 1
ATOM 700 C C . PHE A 1 87 ? -4.564 5.389 -3.935 1.00 92.19 87 PHE A C 1
ATOM 702 O O . PHE A 1 87 ? -3.495 4.925 -3.545 1.00 92.19 87 PHE A O 1
ATOM 709 N N . LEU A 1 88 ? -5.040 5.183 -5.161 1.00 91.62 88 LEU A N 1
ATOM 710 C CA . LEU A 1 88 ? -4.298 4.495 -6.207 1.00 91.62 88 LEU A CA 1
ATOM 711 C C . LEU A 1 88 ? -3.442 5.502 -6.977 1.00 91.62 88 LEU A C 1
ATOM 713 O O . LEU A 1 88 ? -3.961 6.458 -7.556 1.00 91.62 88 LEU A O 1
ATOM 717 N N . ASN A 1 89 ? -2.129 5.285 -6.993 1.00 90.88 89 ASN A N 1
ATOM 718 C CA . ASN A 1 89 ? -1.213 6.104 -7.770 1.00 90.88 89 ASN A CA 1
ATOM 719 C C . ASN A 1 89 ? -1.461 5.893 -9.272 1.00 90.88 89 ASN A C 1
ATOM 721 O O . ASN A 1 89 ? -1.551 4.760 -9.743 1.00 90.88 89 ASN A O 1
ATOM 725 N N . VAL A 1 90 ? -1.566 6.991 -10.021 1.00 89.75 90 VAL A N 1
ATOM 726 C CA . VAL A 1 90 ? -1.788 6.960 -11.477 1.00 89.75 90 VAL A CA 1
ATOM 727 C C . VAL A 1 90 ? -0.531 6.571 -12.259 1.00 89.75 90 VAL A C 1
ATOM 729 O O . VAL A 1 90 ? -0.625 6.142 -13.407 1.00 89.75 90 VAL A O 1
ATOM 732 N N . HIS A 1 91 ? 0.644 6.711 -11.644 1.00 90.44 91 HIS A N 1
ATOM 733 C CA . HIS A 1 91 ? 1.929 6.335 -12.213 1.00 90.44 91 HIS A CA 1
ATOM 734 C C . HIS A 1 91 ? 2.346 4.934 -11.773 1.00 90.44 91 HIS A C 1
ATOM 736 O O . HIS A 1 91 ? 1.945 4.433 -10.720 1.00 90.44 91 HIS A O 1
ATOM 742 N N . GLN A 1 92 ? 3.199 4.323 -12.591 1.00 91.88 92 GLN A N 1
ATOM 743 C CA . GLN A 1 92 ? 3.807 3.032 -12.303 1.00 91.88 92 GLN A CA 1
ATOM 744 C C . GLN A 1 92 ? 5.238 3.222 -11.812 1.00 91.88 92 GLN A C 1
ATOM 746 O O . GLN A 1 92 ? 5.952 4.092 -12.311 1.00 91.88 92 GLN A O 1
ATOM 751 N N . TRP A 1 93 ? 5.659 2.386 -10.871 1.00 91.94 93 TRP A N 1
ATOM 752 C CA . TRP A 1 93 ? 6.931 2.541 -10.172 1.00 91.94 93 TRP A CA 1
ATOM 753 C C . TRP A 1 93 ? 7.892 1.395 -10.488 1.00 91.94 93 TRP A C 1
ATOM 755 O O . TRP A 1 93 ? 7.487 0.239 -10.620 1.00 91.94 93 TRP A O 1
ATOM 765 N N . GLU A 1 94 ? 9.178 1.718 -10.619 1.00 92.25 94 GLU A N 1
ATOM 766 C CA . GLU A 1 94 ? 10.259 0.737 -10.716 1.00 92.25 94 GLU A CA 1
ATOM 767 C C . GLU A 1 94 ? 10.868 0.505 -9.330 1.00 92.25 94 GLU A C 1
ATOM 769 O O . GLU A 1 94 ? 11.205 1.450 -8.6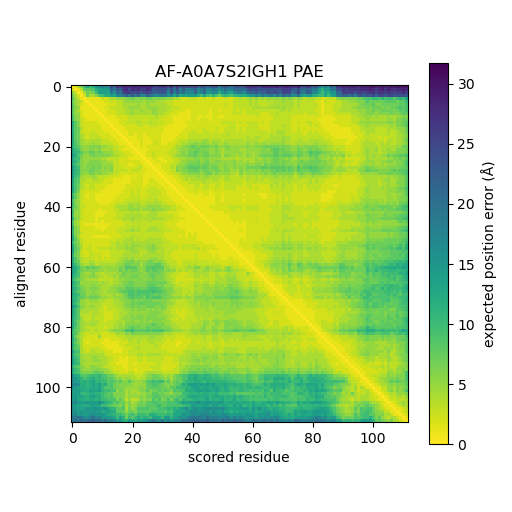19 1.00 92.25 94 GLU A O 1
ATOM 774 N N . VAL A 1 95 ? 11.063 -0.761 -8.963 1.00 91.62 95 VAL A N 1
ATOM 775 C CA . VAL A 1 95 ? 11.870 -1.133 -7.801 1.00 91.62 95 VAL A CA 1
ATOM 776 C C . VAL A 1 95 ? 13.343 -1.085 -8.199 1.00 91.62 95 VAL A C 1
ATOM 778 O O . VAL A 1 95 ? 13.851 -1.975 -8.887 1.00 91.62 95 VAL A O 1
ATOM 781 N N . VAL A 1 96 ? 14.042 -0.046 -7.746 1.00 90.25 96 VAL A N 1
ATOM 782 C CA . VAL A 1 96 ? 15.479 0.128 -7.983 1.00 90.25 96 VAL A CA 1
ATOM 783 C C . VAL A 1 96 ? 16.259 -0.449 -6.804 1.00 90.25 96 VAL A C 1
ATOM 785 O O . VAL A 1 96 ? 16.091 -0.037 -5.658 1.00 90.25 96 VAL A O 1
ATOM 788 N N . LYS A 1 97 ? 17.129 -1.428 -7.074 1.00 86.44 97 LYS A N 1
ATOM 789 C CA . LYS A 1 97 ? 18.009 -1.999 -6.044 1.00 86.44 97 LYS A CA 1
ATOM 790 C C . LYS A 1 97 ? 19.001 -0.947 -5.554 1.00 86.44 97 LYS A C 1
ATOM 792 O O . LYS A 1 97 ? 19.502 -0.149 -6.342 1.00 86.44 97 LYS A O 1
ATOM 797 N N . GLN A 1 98 ? 19.340 -0.992 -4.269 1.00 86.50 98 GLN A N 1
ATOM 798 C CA . GLN A 1 98 ? 20.323 -0.081 -3.688 1.00 86.50 98 GLN A CA 1
ATOM 799 C C . GLN A 1 98 ? 21.639 -0.112 -4.488 1.00 86.50 98 GLN A C 1
ATOM 801 O O . GLN A 1 98 ? 22.195 -1.178 -4.744 1.00 86.50 98 GLN A O 1
ATOM 806 N N . GLY A 1 99 ? 22.118 1.063 -4.906 1.00 87.38 99 GLY A N 1
ATOM 807 C CA . GLY A 1 99 ? 23.329 1.210 -5.723 1.00 87.38 99 GLY A CA 1
ATOM 808 C C . GLY A 1 99 ? 23.125 1.080 -7.239 1.00 87.38 99 GLY A C 1
ATOM 809 O O . GLY A 1 99 ? 24.076 1.296 -7.988 1.00 87.38 99 GLY A O 1
ATOM 810 N N . HIS A 1 100 ? 21.913 0.775 -7.707 1.00 85.38 100 HIS A N 1
ATOM 811 C CA . HIS A 1 100 ? 21.551 0.813 -9.126 1.00 85.38 100 HIS A CA 1
ATOM 812 C C . HIS A 1 100 ? 20.875 2.146 -9.481 1.00 85.38 100 HIS A C 1
ATOM 814 O O . HIS A 1 100 ? 20.386 2.857 -8.607 1.00 85.38 100 HIS A O 1
ATOM 820 N N . ARG A 1 101 ? 20.873 2.493 -10.773 1.00 84.06 101 ARG A N 1
ATOM 821 C CA . ARG A 1 101 ? 20.144 3.652 -11.311 1.00 84.06 101 ARG A CA 1
ATOM 822 C C . ARG A 1 101 ? 18.807 3.207 -11.892 1.00 84.06 101 ARG A C 1
ATOM 824 O O . ARG A 1 101 ? 18.724 2.077 -12.381 1.00 84.06 101 ARG A O 1
ATOM 831 N N . GLU A 1 102 ? 17.808 4.090 -11.864 1.00 83.06 102 GLU A N 1
ATOM 832 C CA . GLU A 1 102 ? 16.580 3.893 -12.637 1.00 83.06 102 GLU A CA 1
ATOM 833 C C . GLU A 1 102 ? 16.889 3.683 -14.124 1.00 83.06 102 GLU A C 1
ATOM 835 O O . GLU A 1 102 ? 17.877 4.204 -14.660 1.00 83.06 102 GLU A O 1
ATOM 840 N N . LYS A 1 103 ? 16.049 2.900 -14.802 1.00 83.31 103 LYS A N 1
ATOM 841 C CA . LYS A 1 103 ? 16.122 2.805 -16.261 1.00 83.31 103 LYS A CA 1
ATOM 842 C C . LYS A 1 103 ? 15.452 4.027 -16.887 1.00 83.31 103 LYS A C 1
ATOM 844 O O . LYS A 1 103 ? 14.481 4.566 -16.361 1.00 83.31 103 LYS A O 1
ATOM 849 N N . GLU A 1 104 ? 15.936 4.428 -18.056 1.00 83.50 104 GLU A N 1
ATOM 850 C CA . GLU A 1 104 ? 15.228 5.404 -18.880 1.00 83.50 104 GLU A CA 1
ATOM 851 C C . GLU A 1 104 ? 14.054 4.724 -19.587 1.00 83.50 104 GLU A C 1
ATOM 853 O O . GLU A 1 104 ? 14.224 3.752 -20.330 1.00 83.50 104 GLU A O 1
ATOM 858 N N . TYR A 1 105 ? 12.856 5.253 -19.358 1.00 82.38 105 TYR A N 1
ATOM 859 C CA . TYR A 1 105 ? 11.616 4.762 -19.947 1.00 82.38 105 TYR A CA 1
ATOM 860 C C . TYR A 1 105 ? 11.029 5.823 -20.864 1.00 82.38 105 TYR A C 1
ATOM 862 O O . TYR A 1 105 ? 10.934 6.974 -20.458 1.00 82.38 105 TYR A O 1
ATOM 870 N N . LYS A 1 106 ? 10.587 5.439 -22.070 1.00 84.75 106 LYS A N 1
ATOM 871 C CA . LYS A 1 106 ? 10.025 6.371 -23.072 1.00 84.75 106 LYS A CA 1
ATOM 872 C C . LYS A 1 106 ? 8.737 7.072 -22.634 1.00 84.75 106 LYS A C 1
ATOM 874 O O . LYS A 1 106 ? 8.357 8.088 -23.199 1.00 84.75 106 LYS A O 1
ATOM 879 N N . ASP A 1 107 ? 8.056 6.479 -21.669 1.00 83.00 107 ASP A N 1
ATOM 880 C CA . ASP A 1 107 ? 6.833 6.936 -21.020 1.00 83.00 107 ASP A CA 1
ATOM 881 C C . ASP A 1 107 ? 7.096 7.492 -19.606 1.00 83.00 107 ASP A C 1
ATOM 883 O O . ASP A 1 107 ? 6.157 7.773 -18.862 1.00 83.00 107 ASP A O 1
ATOM 887 N N . GLY A 1 108 ? 8.367 7.630 -19.215 1.00 79.62 108 GLY A N 1
ATOM 888 C CA . GLY A 1 108 ? 8.779 8.145 -17.914 1.00 79.62 108 GLY A CA 1
ATOM 889 C C . GLY A 1 108 ? 8.869 9.676 -17.873 1.00 79.62 108 GLY A C 1
ATOM 890 O O . GLY A 1 108 ? 9.050 10.320 -18.904 1.00 79.62 108 GLY A O 1
ATOM 891 N N . PRO A 1 109 ? 8.825 10.284 -16.674 1.00 73.94 109 PRO A N 1
ATOM 892 C CA . PRO A 1 109 ? 8.879 11.741 -16.506 1.00 73.94 109 PRO A CA 1
ATOM 893 C C . PRO A 1 109 ? 10.227 12.365 -16.905 1.00 73.94 109 PRO A C 1
ATOM 895 O O . PRO A 1 109 ? 10.327 13.582 -17.025 1.00 73.94 109 PRO A O 1
ATOM 898 N N . LEU A 1 110 ? 11.263 11.539 -17.071 1.00 70.31 110 LEU A N 1
ATOM 899 C CA . LEU A 1 110 ? 12.614 11.949 -17.456 1.00 70.31 110 LEU A CA 1
ATOM 900 C C . LEU A 1 110 ? 12.889 11.771 -18.957 1.00 70.31 110 LEU A C 1
ATOM 902 O O . LEU A 1 110 ? 13.990 12.079 -19.407 1.00 70.31 110 LEU A O 1
ATOM 906 N N . TRP A 1 111 ? 11.923 11.260 -19.729 1.00 69.88 111 TRP A N 1
ATOM 907 C CA . TRP A 1 111 ? 12.077 11.125 -21.174 1.00 69.88 111 TRP A CA 1
ATOM 908 C C . TRP A 1 111 ? 11.805 12.465 -21.876 1.00 69.88 111 TRP A C 1
ATOM 910 O O . TRP A 1 111 ? 10.788 13.091 -21.569 1.00 69.88 111 TRP A O 1
ATOM 920 N N . PRO A 1 112 ? 12.703 12.921 -22.770 1.00 61.38 112 PRO A N 1
ATOM 921 C CA . PRO A 1 112 ? 12.595 14.217 -23.439 1.00 61.38 112 PRO A CA 1
ATOM 922 C C . PRO A 1 112 ? 11.428 14.319 -24.429 1.00 61.38 112 PRO A C 1
ATOM 924 O O . PRO A 1 112 ? 11.006 13.280 -24.994 1.00 61.38 112 PRO A O 1
#

Solvent-accessible surface area (backbone atoms only — not comparable to full-atom values): 7064 Å² total; per-residue (Å²): 128,82,65,53,72,43,57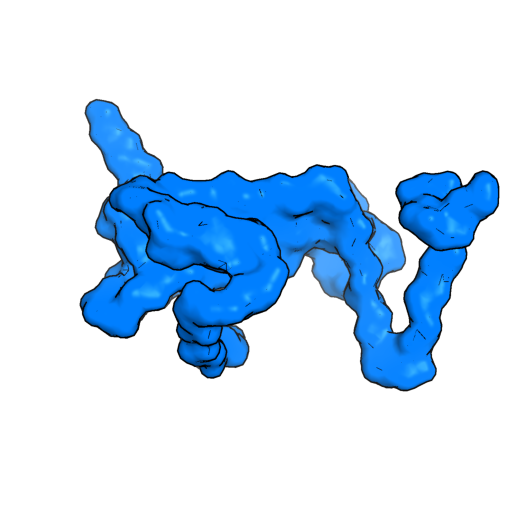,73,35,55,32,30,38,41,36,38,38,37,33,43,91,26,73,90,27,26,64,83,92,50,45,30,66,52,73,47,80,47,65,52,83,93,38,43,73,49,37,46,50,56,39,41,77,73,74,39,66,62,84,82,51,92,84,80,86,79,62,92,81,51,87,50,65,69,57,46,54,55,74,72,41,95,59,67,48,76,47,70,51,92,59,70,41,75,67,65,56,91,95,58,75,80,80,94,40,91,88,39,96,86,44,131

Secondary structure (DSSP, 8-state):
-PPPHHHHHTEEEEEEEBPTTSTT--SGGG--EEEEEEE-GGGHHHHHHHHHHTT--GGGS---PPPTT-S-HHHHHHHT-SS--EEE-SS-B--PPTTPPPPP-TTSTT--